Protein AF-D3W0W5-F1 (afdb_monomer)

Structure (mmCIF, N/CA/C/O backbone):
data_AF-D3W0W5-F1
#
_entry.id   AF-D3W0W5-F1
#
loop_
_atom_site.group_PDB
_atom_site.id
_atom_si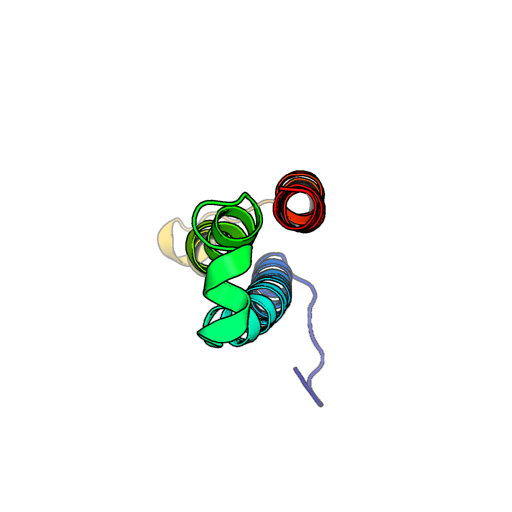te.type_symbol
_atom_site.label_atom_id
_atom_site.label_alt_id
_atom_site.label_comp_id
_atom_site.label_asym_id
_atom_site.label_entity_id
_atom_site.label_seq_id
_atom_site.pdbx_PDB_ins_code
_atom_site.Cartn_x
_atom_site.Cartn_y
_atom_site.Cartn_z
_atom_site.occupancy
_atom_site.B_iso_or_equiv
_atom_site.auth_seq_id
_atom_site.auth_comp_id
_atom_site.auth_asym_id
_atom_site.auth_atom_id
_atom_site.pdbx_PDB_model_num
ATOM 1 N N . ILE A 1 1 ? -8.988 -16.571 8.497 1.00 63.56 1 ILE A N 1
ATOM 2 C CA . ILE A 1 1 ? -9.427 -15.773 7.320 1.00 63.56 1 ILE A CA 1
ATOM 3 C C . ILE A 1 1 ? -10.465 -16.554 6.521 1.00 63.56 1 ILE A C 1
ATOM 5 O O . ILE A 1 1 ? -11.554 -16.038 6.323 1.00 63.56 1 ILE A O 1
ATOM 9 N N . HIS A 1 2 ? -10.208 -17.798 6.112 1.00 66.44 2 HIS A N 1
ATOM 10 C CA . HIS A 1 2 ? -11.253 -18.638 5.508 1.00 66.44 2 HIS A CA 1
ATOM 11 C C . HIS A 1 2 ? -12.030 -19.416 6.576 1.00 66.44 2 HIS A C 1
ATOM 13 O O . HIS A 1 2 ? -11.441 -19.898 7.539 1.00 66.44 2 HIS A O 1
ATOM 19 N N . GLY A 1 3 ? -13.361 -19.449 6.450 1.00 74.19 3 GLY A N 1
ATOM 20 C CA . GLY A 1 3 ? -14.275 -20.136 7.377 1.00 74.19 3 GLY A CA 1
ATOM 21 C C . GLY A 1 3 ? -14.534 -19.435 8.721 1.00 74.19 3 GLY A C 1
ATOM 22 O O . GLY A 1 3 ? -15.423 -19.844 9.459 1.00 74.19 3 GLY A O 1
ATOM 23 N N . SER A 1 4 ? -13.808 -18.357 9.040 1.00 82.06 4 SER A N 1
ATOM 24 C CA . SER A 1 4 ? -13.954 -17.582 10.284 1.00 82.06 4 SER A CA 1
ATOM 25 C C . SER A 1 4 ? -14.745 -16.289 10.063 1.00 82.06 4 SER A C 1
ATOM 27 O O . SER A 1 4 ? -14.493 -15.595 9.079 1.00 82.06 4 SER A O 1
ATOM 29 N N . ARG A 1 5 ? -15.602 -15.878 11.011 1.00 81.19 5 ARG A N 1
ATOM 30 C CA . ARG A 1 5 ? -16.201 -14.528 10.998 1.00 81.19 5 ARG A CA 1
ATOM 31 C C . ARG A 1 5 ? -15.117 -13.468 11.237 1.00 81.19 5 ARG A C 1
ATOM 33 O O . ARG A 1 5 ? -14.694 -13.259 12.371 1.00 81.19 5 ARG A O 1
ATOM 40 N N . ILE A 1 6 ? -14.659 -12.817 10.169 1.00 86.81 6 ILE A N 1
ATOM 41 C CA . ILE A 1 6 ? -13.655 -11.748 10.242 1.00 86.81 6 ILE A CA 1
ATOM 42 C C . ILE A 1 6 ? -14.312 -10.471 10.771 1.00 86.81 6 ILE A C 1
ATOM 44 O O . ILE A 1 6 ? -15.324 -10.020 10.239 1.00 86.81 6 ILE A O 1
ATOM 48 N N . LYS A 1 7 ? -13.705 -9.858 11.791 1.00 88.75 7 LYS A N 1
ATOM 49 C CA . LYS A 1 7 ? -14.022 -8.487 12.203 1.00 88.75 7 LYS A CA 1
ATOM 50 C C . LYS A 1 7 ? -13.033 -7.528 11.543 1.00 88.75 7 LYS A C 1
ATOM 52 O O . LYS A 1 7 ? -11.826 -7.658 11.737 1.00 88.75 7 LYS A O 1
ATOM 57 N N . TYR A 1 8 ? -13.539 -6.564 10.778 1.00 90.31 8 TYR A N 1
ATOM 58 C CA . TYR A 1 8 ? -12.728 -5.544 10.103 1.00 90.31 8 TYR A CA 1
ATOM 59 C C . TYR A 1 8 ? -12.330 -4.415 11.062 1.00 90.31 8 TYR A C 1
ATOM 61 O O . TYR A 1 8 ? -12.779 -3.268 10.950 1.00 90.31 8 TYR A O 1
ATOM 69 N N . GLU A 1 9 ? -11.502 -4.769 12.041 1.00 94.25 9 GLU A N 1
ATOM 70 C CA . GLU A 1 9 ? -10.806 -3.815 12.903 1.00 94.25 9 GLU A CA 1
ATOM 71 C C . GLU A 1 9 ? -9.548 -3.267 12.223 1.00 94.25 9 GLU A C 1
ATOM 73 O O . GLU A 1 9 ? -9.074 -3.821 11.230 1.00 94.25 9 GLU A O 1
ATOM 78 N N . ALA A 1 10 ? -9.001 -2.169 12.754 1.00 95.38 10 ALA A N 1
ATOM 79 C CA . ALA A 1 10 ? -7.845 -1.500 12.156 1.00 95.38 10 ALA A CA 1
ATOM 80 C C . ALA A 1 10 ? -6.647 -2.447 11.969 1.00 95.38 10 ALA A C 1
ATOM 82 O O . ALA A 1 10 ? -6.068 -2.469 10.887 1.00 95.38 10 ALA A O 1
ATOM 83 N N . SER A 1 11 ? -6.326 -3.279 12.965 1.00 95.75 11 SER A N 1
ATOM 84 C CA . SER A 1 11 ? -5.233 -4.258 12.866 1.00 95.75 11 SER A CA 1
ATOM 85 C C . SER A 1 11 ? -5.438 -5.242 11.712 1.00 95.75 11 SER A C 1
ATOM 87 O O . SER A 1 11 ? -4.514 -5.479 10.940 1.00 95.75 11 SER A O 1
ATOM 89 N N . MET A 1 12 ? -6.664 -5.746 11.533 1.00 96.06 12 MET A N 1
ATOM 90 C CA . MET A 1 12 ? -7.005 -6.654 10.437 1.00 96.06 12 MET A CA 1
ATOM 91 C C . MET A 1 12 ? -6.870 -5.973 9.071 1.00 96.06 12 MET A C 1
ATOM 93 O O . MET A 1 12 ? -6.387 -6.594 8.126 1.00 96.06 12 MET A O 1
ATOM 97 N N . LEU A 1 13 ? -7.271 -4.703 8.955 1.00 97.19 13 LEU A N 1
ATOM 98 C CA . LEU A 1 13 ? -7.092 -3.936 7.720 1.00 97.19 13 LEU A CA 1
ATOM 99 C C . LEU A 1 13 ? -5.607 -3.779 7.373 1.00 97.19 13 LEU A C 1
ATOM 101 O O . LEU A 1 13 ? -5.223 -4.084 6.247 1.00 97.19 13 LEU A O 1
ATOM 105 N N . TRP A 1 14 ? -4.765 -3.401 8.341 1.00 97.56 14 TRP A N 1
ATOM 106 C CA . TRP A 1 14 ? -3.313 -3.316 8.146 1.00 97.56 14 TRP A CA 1
ATOM 107 C C . TRP A 1 14 ? -2.702 -4.657 7.722 1.00 97.56 14 TRP A C 1
ATOM 109 O O . TRP A 1 14 ? -1.905 -4.686 6.787 1.00 97.56 14 TRP A O 1
ATOM 119 N N . THR A 1 15 ? -3.117 -5.773 8.331 1.00 96.19 15 THR A N 1
ATOM 120 C CA . THR A 1 15 ? -2.659 -7.116 7.937 1.00 96.19 15 THR A CA 1
ATOM 121 C C . THR A 1 15 ? -3.086 -7.487 6.516 1.00 96.19 15 THR A C 1
ATOM 123 O O . THR A 1 15 ? -2.277 -8.006 5.752 1.00 96.19 15 THR A O 1
ATOM 126 N N . LEU A 1 16 ? -4.336 -7.216 6.130 1.00 95.94 16 LEU A N 1
ATOM 127 C CA . LEU A 1 16 ? -4.801 -7.478 4.765 1.00 95.94 16 LEU A CA 1
ATOM 128 C C . LEU A 1 16 ? -4.066 -6.601 3.742 1.00 95.94 16 LEU A C 1
ATOM 130 O O . LEU A 1 16 ? -3.663 -7.100 2.693 1.00 95.94 16 LEU A O 1
ATOM 134 N N . GLY A 1 17 ? -3.841 -5.326 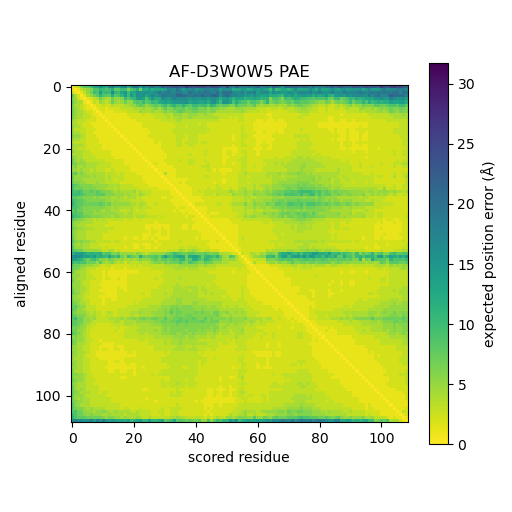4.068 1.00 96.00 17 GLY A N 1
ATOM 135 C CA . GLY A 1 17 ? -3.045 -4.414 3.250 1.00 96.00 17 GLY A CA 1
ATOM 136 C C . GLY A 1 17 ? -1.601 -4.890 3.086 1.00 96.00 17 GLY A C 1
ATOM 137 O O . GLY A 1 17 ? -1.090 -4.877 1.971 1.00 96.00 17 GLY A O 1
ATOM 138 N N . PHE A 1 18 ? -0.974 -5.381 4.162 1.00 96.50 18 PHE A N 1
ATOM 139 C CA . PHE A 1 18 ? 0.355 -5.995 4.115 1.00 96.50 18 PHE A CA 1
ATOM 140 C C . PHE A 1 18 ? 0.393 -7.178 3.143 1.00 96.50 18 PHE A C 1
ATOM 142 O O . PHE A 1 18 ? 1.220 -7.183 2.237 1.00 96.50 18 PHE A O 1
ATOM 149 N N . ILE A 1 19 ? -0.521 -8.146 3.287 1.00 95.81 19 ILE A N 1
ATOM 150 C CA . ILE A 1 19 ? -0.563 -9.328 2.411 1.00 95.81 19 ILE A CA 1
ATOM 151 C C . ILE A 1 19 ? -0.716 -8.899 0.946 1.00 95.81 19 ILE A C 1
ATOM 153 O O . ILE A 1 19 ? -0.012 -9.408 0.077 1.00 95.81 19 ILE A O 1
ATOM 157 N N . PHE A 1 20 ? -1.597 -7.938 0.662 1.00 95.81 20 PHE A N 1
ATOM 158 C CA . PHE A 1 20 ? -1.799 -7.435 -0.695 1.00 95.81 20 PHE A CA 1
ATOM 159 C C . PHE A 1 20 ? -0.545 -6.757 -1.271 1.00 95.81 20 PHE A C 1
ATOM 161 O O . PHE A 1 20 ? -0.072 -7.138 -2.336 1.00 95.81 20 PHE A O 1
ATOM 168 N N . LEU A 1 21 ? 0.029 -5.776 -0.572 1.00 95.81 21 LEU A N 1
ATOM 169 C CA . LEU A 1 21 ? 1.184 -5.030 -1.082 1.00 95.81 21 LEU A CA 1
ATOM 170 C C . LEU A 1 21 ? 2.425 -5.918 -1.207 1.00 95.81 21 LEU A C 1
ATOM 172 O O . LEU A 1 21 ? 3.140 -5.841 -2.204 1.00 95.81 21 LEU A O 1
ATOM 176 N N . PHE A 1 22 ? 2.648 -6.800 -0.231 1.00 96.12 22 PHE A N 1
ATOM 177 C CA . PHE A 1 22 ? 3.780 -7.718 -0.240 1.00 96.12 22 PHE A CA 1
ATOM 178 C C . PHE A 1 22 ? 3.670 -8.746 -1.369 1.00 96.12 22 PHE A C 1
ATOM 180 O O . PHE A 1 22 ? 4.676 -9.077 -1.986 1.00 96.12 22 PHE A O 1
ATOM 187 N N . THR A 1 23 ? 2.463 -9.229 -1.684 1.00 95.88 23 THR A N 1
ATOM 188 C CA . THR A 1 23 ? 2.273 -10.143 -2.823 1.00 95.88 23 THR A CA 1
ATOM 189 C C . THR A 1 23 ? 2.507 -9.443 -4.157 1.00 95.88 23 THR A C 1
ATOM 191 O O . THR A 1 23 ? 3.244 -9.979 -4.978 1.00 95.88 23 THR A O 1
ATOM 194 N N . VAL A 1 24 ? 1.970 -8.235 -4.362 1.00 95.56 24 VAL A N 1
ATOM 195 C CA . VAL A 1 24 ? 2.231 -7.445 -5.581 1.00 95.56 24 VAL A CA 1
ATOM 196 C C . VAL A 1 24 ? 3.726 -7.162 -5.746 1.00 95.56 24 VAL A C 1
ATOM 198 O O . VAL A 1 24 ? 4.285 -7.440 -6.805 1.00 95.56 24 VAL A O 1
ATOM 201 N N . GLY A 1 25 ? 4.395 -6.682 -4.693 1.00 94.81 25 GLY A N 1
ATOM 202 C CA . GLY A 1 25 ? 5.842 -6.464 -4.713 1.00 94.81 25 GLY A CA 1
ATOM 203 C C . GLY A 1 25 ? 6.633 -7.757 -4.924 1.00 94.81 25 GLY A C 1
ATOM 204 O O . GLY A 1 25 ? 7.595 -7.783 -5.682 1.00 94.81 25 GLY A O 1
ATOM 205 N N . GLY A 1 26 ? 6.212 -8.864 -4.313 1.00 94.94 26 GLY A N 1
ATOM 206 C CA . GLY A 1 26 ? 6.838 -10.171 -4.502 1.00 94.94 26 GLY A CA 1
ATOM 207 C C . GLY A 1 26 ? 6.783 -10.642 -5.957 1.00 94.94 26 GLY A C 1
ATOM 208 O O . GLY A 1 26 ? 7.781 -11.139 -6.474 1.00 94.94 26 GLY A O 1
ATOM 209 N N . LEU A 1 27 ? 5.659 -10.423 -6.648 1.00 96.31 27 LEU A N 1
ATOM 210 C CA . LEU A 1 27 ? 5.515 -10.763 -8.067 1.00 96.31 27 LEU A CA 1
ATOM 211 C C . LEU A 1 27 ? 6.467 -9.953 -8.960 1.00 96.31 27 LEU A C 1
ATOM 213 O O . LEU A 1 27 ? 7.071 -10.526 -9.866 1.00 96.31 27 LEU A O 1
ATOM 217 N N . THR A 1 28 ? 6.666 -8.658 -8.691 1.00 95.56 28 THR A N 1
ATOM 218 C CA . THR A 1 28 ? 7.651 -7.854 -9.442 1.00 95.56 28 THR A CA 1
ATOM 219 C C . THR A 1 28 ? 9.090 -8.257 -9.121 1.00 95.56 28 THR A C 1
ATOM 221 O O . THR A 1 28 ? 9.952 -8.206 -9.995 1.00 95.56 28 THR A O 1
ATOM 224 N N . GLY A 1 29 ? 9.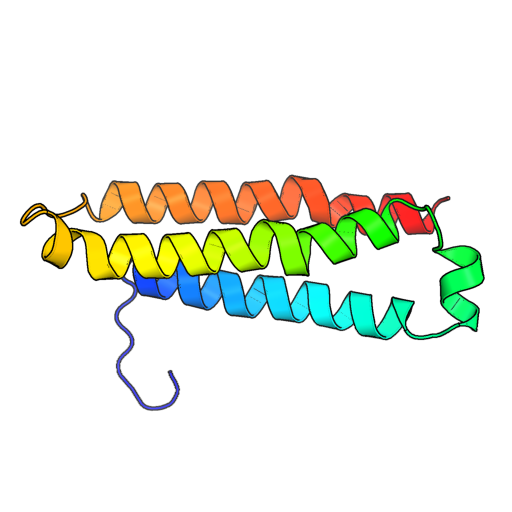341 -8.779 -7.919 1.00 94.31 29 GLY A N 1
ATOM 225 C CA . GLY A 1 29 ? 10.630 -9.369 -7.545 1.00 94.31 29 GLY A CA 1
ATOM 226 C C . GLY A 1 29 ? 10.956 -10.639 -8.320 1.00 94.31 29 GLY A C 1
ATOM 227 O O . GLY A 1 29 ? 12.097 -10.837 -8.722 1.00 94.31 29 GLY A O 1
ATOM 228 N N . ILE A 1 30 ? 9.952 -11.478 -8.598 1.00 95.94 30 ILE A N 1
ATOM 229 C CA . ILE A 1 30 ? 10.125 -12.661 -9.457 1.00 95.94 30 ILE A CA 1
ATOM 230 C C . ILE A 1 30 ? 10.531 -12.242 -10.877 1.00 95.94 30 ILE A C 1
ATOM 232 O O . ILE A 1 30 ? 11.360 -12.909 -11.491 1.00 95.94 30 ILE A O 1
ATOM 236 N N . MET A 1 31 ? 9.992 -11.131 -11.395 1.00 94.56 31 MET A N 1
ATOM 237 C CA . MET A 1 31 ? 10.409 -10.594 -12.697 1.00 94.56 31 MET A CA 1
ATOM 238 C C . MET A 1 31 ? 11.863 -10.112 -12.675 1.00 94.56 31 MET A C 1
ATOM 240 O O . MET A 1 31 ? 12.621 -10.455 -13.579 1.00 94.56 31 MET A O 1
ATOM 244 N N . LEU A 1 32 ? 12.265 -9.381 -11.630 1.00 94.19 32 LEU A N 1
ATOM 245 C CA . LEU A 1 32 ? 13.643 -8.902 -11.452 1.00 94.19 32 LEU A CA 1
ATOM 246 C C . LEU A 1 32 ? 14.652 -10.028 -11.189 1.00 94.19 32 LEU A C 1
ATOM 248 O O . LEU A 1 32 ? 15.830 -9.882 -11.488 1.00 94.19 32 LEU A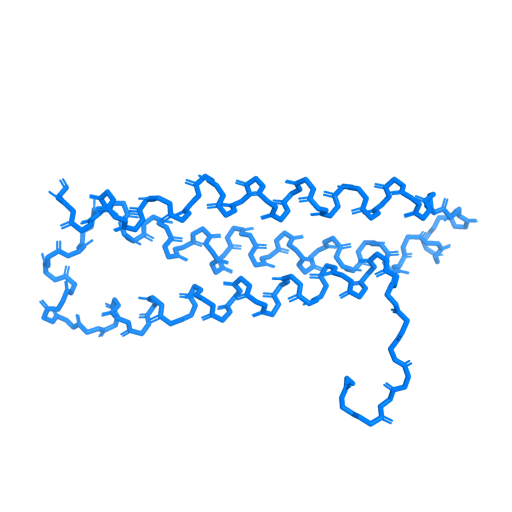 O 1
ATOM 252 N N . ALA A 1 33 ? 14.207 -11.182 -10.689 1.00 95.50 33 ALA A N 1
ATOM 253 C CA . ALA A 1 33 ? 15.061 -12.358 -10.538 1.00 95.50 33 ALA A CA 1
ATOM 254 C C . ALA A 1 33 ? 15.466 -12.993 -11.886 1.00 95.50 33 ALA A C 1
ATOM 256 O O . ALA A 1 33 ? 16.344 -13.858 -11.921 1.00 95.50 3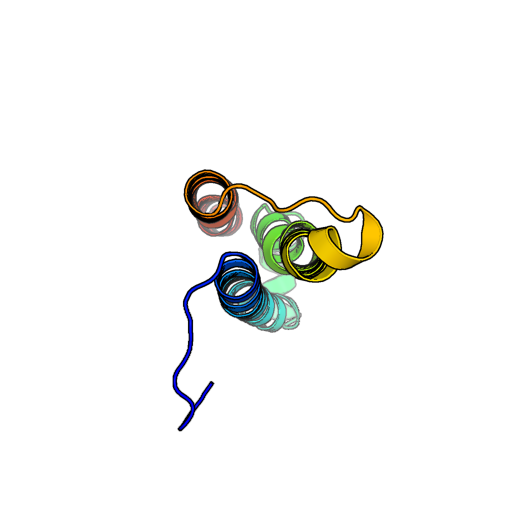3 ALA A O 1
ATOM 257 N N . ASN A 1 34 ? 14.840 -12.597 -13.001 1.00 97.19 34 ASN A N 1
ATOM 258 C CA . ASN A 1 34 ? 15.234 -13.037 -14.334 1.00 97.19 34 ASN A CA 1
ATOM 259 C C . ASN A 1 34 ? 16.371 -12.158 -14.874 1.00 97.19 34 ASN A C 1
ATOM 261 O O . ASN A 1 34 ? 16.155 -10.999 -15.219 1.00 97.19 34 ASN A O 1
ATOM 265 N N . SER A 1 35 ? 17.560 -12.739 -15.042 1.00 94.62 35 SER A N 1
ATOM 266 C CA . SER A 1 35 ? 18.755 -12.017 -15.499 1.00 94.62 35 SER A CA 1
ATOM 267 C C . SER A 1 35 ? 18.625 -11.371 -16.882 1.00 94.62 35 SER A C 1
ATOM 269 O O . SER A 1 35 ? 19.287 -10.376 -17.147 1.00 94.62 35 SER A O 1
ATOM 271 N N . SER A 1 36 ? 17.774 -11.902 -17.768 1.00 95.69 36 SER A N 1
ATOM 272 C CA . SER A 1 36 ? 17.538 -11.292 -19.084 1.00 95.69 36 SER A CA 1
ATOM 273 C C . SER A 1 36 ? 16.670 -10.037 -18.984 1.00 95.69 36 SER A C 1
ATOM 275 O O . SER A 1 36 ? 16.871 -9.097 -19.747 1.00 95.69 36 SER A O 1
ATOM 277 N N . LEU A 1 37 ? 15.714 -10.013 -18.048 1.00 94.19 37 LEU A N 1
ATOM 278 C CA . LEU A 1 37 ? 14.875 -8.838 -17.788 1.00 94.19 37 LEU A CA 1
ATOM 279 C C . LEU A 1 37 ? 15.608 -7.793 -16.947 1.00 94.19 37 LEU A C 1
ATOM 281 O O . LEU A 1 37 ? 15.428 -6.602 -17.191 1.00 94.19 37 LEU A O 1
ATOM 285 N N . ASP A 1 38 ? 16.451 -8.225 -16.007 1.00 94.06 38 ASP A N 1
ATOM 286 C CA . ASP A 1 38 ? 17.230 -7.320 -15.162 1.00 94.06 38 ASP A CA 1
ATOM 287 C C . ASP A 1 38 ? 18.120 -6.402 -16.006 1.00 94.06 38 ASP A C 1
ATOM 289 O O . ASP A 1 38 ? 18.145 -5.212 -15.751 1.00 94.06 38 ASP A O 1
ATOM 293 N N . ILE A 1 39 ? 18.710 -6.871 -17.113 1.00 93.69 39 ILE A N 1
ATOM 294 C CA . ILE A 1 39 ? 19.489 -6.009 -18.029 1.00 93.69 39 ILE A CA 1
ATOM 295 C C . ILE A 1 39 ? 18.712 -4.756 -18.478 1.00 93.69 39 ILE A C 1
ATOM 297 O O . ILE A 1 39 ? 19.312 -3.695 -18.630 1.00 93.69 39 ILE A O 1
ATOM 301 N N . MET A 1 40 ? 17.398 -4.864 -18.704 1.00 93.81 40 MET A N 1
ATOM 302 C CA . MET A 1 40 ? 16.574 -3.722 -19.123 1.00 93.81 40 MET A CA 1
ATOM 303 C C . MET A 1 40 ? 16.015 -2.910 -17.953 1.00 93.81 40 MET A C 1
ATOM 305 O O . MET A 1 40 ? 15.706 -1.737 -18.127 1.00 93.81 40 MET A O 1
ATOM 309 N N . LEU A 1 41 ? 15.821 -3.539 -16.792 1.00 95.56 41 LEU A N 1
ATOM 310 C CA . LEU A 1 41 ? 15.135 -2.938 -15.644 1.00 95.56 41 LEU A CA 1
ATOM 311 C C . LEU A 1 41 ? 16.097 -2.452 -14.557 1.00 95.56 41 LEU A C 1
ATOM 313 O O . LEU A 1 41 ? 15.663 -1.731 -13.654 1.00 95.56 41 LEU A O 1
ATOM 317 N N . HIS A 1 42 ? 17.374 -2.821 -14.634 1.00 95.88 42 HIS A N 1
ATOM 318 C CA . HIS A 1 42 ? 18.397 -2.436 -13.676 1.00 95.88 42 HIS A CA 1
ATOM 319 C C . HIS A 1 42 ? 18.507 -0.917 -13.570 1.00 95.88 42 HIS A C 1
ATOM 321 O O . HIS A 1 42 ? 18.410 -0.211 -14.571 1.00 95.88 42 HIS A O 1
ATOM 327 N N . ASP A 1 43 ? 18.686 -0.419 -12.346 1.00 95.00 43 ASP A N 1
ATOM 328 C CA . ASP A 1 43 ? 18.765 1.013 -12.028 1.00 95.00 43 ASP A CA 1
ATOM 329 C C . ASP A 1 43 ? 17.588 1.877 -12.527 1.00 95.00 43 ASP A C 1
ATOM 331 O O . ASP A 1 43 ? 17.650 3.106 -12.492 1.00 95.00 43 ASP A O 1
ATOM 335 N N . THR A 1 44 ? 16.470 1.263 -12.926 1.00 96.94 44 THR A N 1
ATOM 336 C CA . THR A 1 44 ? 15.248 1.989 -13.286 1.00 96.94 44 THR A CA 1
ATOM 337 C C . THR A 1 44 ? 14.310 2.146 -12.090 1.00 96.94 44 THR A C 1
ATOM 339 O O . THR A 1 44 ? 14.403 1.460 -11.062 1.00 96.94 44 THR A O 1
ATOM 342 N N . TYR A 1 45 ? 13.293 2.995 -12.257 1.00 96.88 45 TYR A N 1
ATOM 343 C CA . TYR A 1 45 ? 12.196 3.114 -11.296 1.00 96.88 45 TYR A CA 1
ATOM 344 C C . TYR A 1 45 ? 11.426 1.804 -11.060 1.00 96.88 45 TYR A C 1
ATOM 346 O O . TYR A 1 45 ? 10.717 1.704 -10.058 1.00 96.88 45 TYR A O 1
ATOM 354 N N . TYR A 1 46 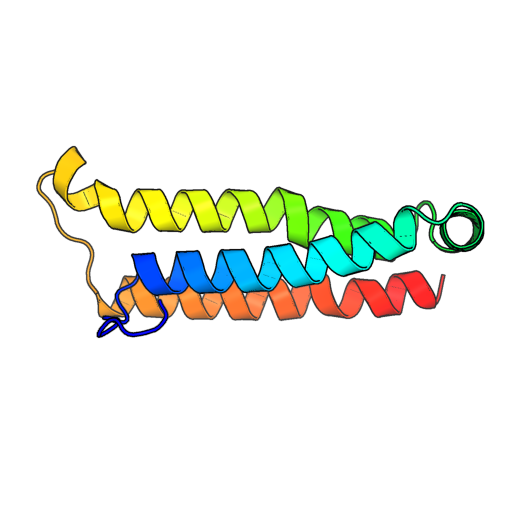? 11.587 0.782 -11.908 1.00 96.31 46 TYR A N 1
ATOM 355 C CA . TYR A 1 46 ? 10.960 -0.521 -11.704 1.00 96.31 46 TYR A CA 1
ATOM 356 C C . TYR A 1 46 ? 11.526 -1.226 -10.464 1.00 96.31 46 TYR A C 1
ATOM 358 O O . TYR A 1 46 ? 10.773 -1.749 -9.640 1.00 96.31 46 TYR A O 1
ATOM 366 N N . VAL A 1 47 ? 12.851 -1.176 -10.283 1.00 96.00 47 VAL A N 1
ATOM 367 C CA . VAL A 1 47 ? 13.537 -1.725 -9.103 1.00 96.00 47 VAL A CA 1
ATOM 368 C C . VAL A 1 47 ? 13.167 -0.927 -7.854 1.00 96.00 47 VAL A C 1
ATOM 370 O O . VAL A 1 47 ? 12.848 -1.508 -6.814 1.00 96.00 47 VAL A O 1
ATOM 373 N N . VAL A 1 48 ? 13.118 0.407 -7.963 1.00 96.12 48 VAL A N 1
ATOM 374 C CA . VAL A 1 48 ? 12.684 1.287 -6.865 1.00 96.12 48 VAL A CA 1
ATOM 375 C C . VAL A 1 48 ? 11.266 0.934 -6.416 1.00 96.12 48 VAL A C 1
ATOM 377 O O . VAL A 1 48 ? 11.030 0.770 -5.216 1.00 96.12 48 VAL A O 1
ATOM 380 N N . ALA A 1 49 ? 10.338 0.767 -7.360 1.00 95.81 49 ALA A N 1
ATOM 381 C CA . ALA A 1 49 ? 8.959 0.408 -7.069 1.00 95.81 49 ALA A CA 1
ATOM 382 C C . ALA A 1 49 ? 8.871 -0.963 -6.379 1.00 95.81 49 ALA A C 1
ATOM 384 O O . ALA A 1 49 ? 8.243 -1.072 -5.325 1.00 95.81 49 ALA A O 1
ATOM 385 N N . HIS A 1 50 ? 9.566 -1.981 -6.900 1.00 95.75 50 HIS A N 1
ATOM 386 C CA . HIS A 1 50 ? 9.635 -3.309 -6.286 1.00 95.75 50 HIS A CA 1
ATOM 387 C C . HIS A 1 50 ? 10.060 -3.249 -4.808 1.00 95.75 50 HIS A C 1
ATOM 389 O O . HIS A 1 50 ? 9.337 -3.729 -3.925 1.00 95.75 50 HIS A O 1
ATOM 395 N N . PHE A 1 51 ? 11.195 -2.605 -4.516 1.00 94.50 51 PHE A N 1
ATOM 396 C CA . PHE A 1 51 ? 11.712 -2.512 -3.150 1.00 94.50 51 PHE A CA 1
ATOM 397 C C . PHE A 1 51 ? 10.778 -1.744 -2.214 1.00 94.50 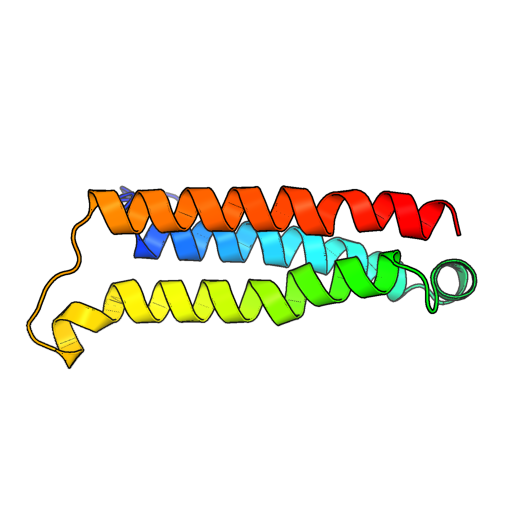51 PHE A C 1
ATOM 399 O O . PHE A 1 51 ? 10.622 -2.133 -1.055 1.00 94.50 51 PHE A O 1
ATOM 406 N N . HIS A 1 52 ? 10.116 -0.687 -2.691 1.00 95.50 52 HIS A N 1
ATOM 407 C CA . HIS A 1 52 ? 9.182 0.065 -1.855 1.00 95.50 52 HIS A CA 1
ATOM 408 C C . HIS A 1 52 ? 7.923 -0.737 -1.513 1.00 95.50 52 HIS A C 1
ATOM 410 O O . HIS A 1 52 ? 7.452 -0.647 -0.379 1.00 95.50 52 HIS A O 1
ATOM 416 N N . TYR A 1 53 ? 7.406 -1.563 -2.426 1.00 94.25 53 TYR A N 1
ATOM 417 C CA . TYR A 1 53 ? 6.276 -2.447 -2.120 1.00 94.25 53 TYR A CA 1
ATOM 418 C C . TYR A 1 53 ? 6.641 -3.529 -1.090 1.00 94.25 53 TYR A C 1
ATOM 420 O O . TYR A 1 53 ? 5.864 -3.775 -0.166 1.00 94.25 53 TYR A O 1
ATOM 428 N N . VAL A 1 54 ? 7.817 -4.156 -1.214 1.00 91.00 54 VAL A N 1
ATOM 429 C CA . VAL A 1 54 ? 8.221 -5.291 -0.361 1.00 91.00 54 VAL A CA 1
ATOM 430 C C . VAL A 1 54 ? 8.810 -4.843 0.976 1.00 91.00 54 VAL A C 1
ATOM 432 O O . VAL A 1 54 ? 8.388 -5.324 2.027 1.00 91.00 54 VAL A O 1
ATOM 435 N N . LEU A 1 55 ? 9.791 -3.940 0.953 1.00 82.56 55 LEU A N 1
ATOM 436 C CA . LEU A 1 55 ? 10.609 -3.616 2.119 1.00 82.56 55 LEU A CA 1
ATOM 437 C C . LEU A 1 55 ? 10.059 -2.396 2.857 1.00 82.56 55 LEU A C 1
ATOM 439 O O . LEU A 1 55 ? 9.703 -2.506 4.030 1.00 82.56 55 LEU A O 1
ATOM 443 N N . SER A 1 56 ? 9.911 -1.263 2.168 1.00 75.75 56 SER A N 1
ATOM 444 C CA . SER A 1 56 ? 9.481 -0.016 2.813 1.00 75.75 56 SER A CA 1
ATOM 445 C C . SER A 1 56 ? 8.038 -0.108 3.311 1.00 75.75 56 SER A C 1
ATOM 447 O O . SER A 1 56 ? 7.776 0.090 4.496 1.00 75.75 56 SER A O 1
ATOM 449 N N . MET A 1 57 ? 7.086 -0.467 2.448 1.00 84.69 57 MET A N 1
ATOM 450 C CA . MET A 1 57 ? 5.673 -0.488 2.839 1.00 84.69 57 MET A CA 1
ATOM 451 C C . MET A 1 57 ? 5.258 -1.809 3.489 1.00 84.69 57 MET A C 1
ATOM 453 O O . MET A 1 57 ? 4.416 -1.793 4.386 1.00 84.69 57 MET A O 1
ATOM 457 N N . GLY A 1 58 ? 5.888 -2.934 3.135 1.00 87.06 58 GLY A N 1
ATOM 458 C CA . GLY A 1 58 ? 5.661 -4.213 3.812 1.00 87.06 58 GLY A CA 1
ATOM 459 C C . GLY A 1 58 ? 5.999 -4.149 5.307 1.00 87.06 58 GLY A C 1
ATOM 460 O O . GLY A 1 58 ? 5.150 -4.449 6.151 1.00 87.06 58 GLY A O 1
ATOM 461 N N . ALA A 1 59 ? 7.199 -3.673 5.657 1.00 90.38 59 ALA A N 1
ATOM 462 C CA . ALA A 1 59 ? 7.614 -3.546 7.054 1.00 90.38 59 ALA A CA 1
ATOM 463 C C . ALA A 1 59 ? 6.748 -2.539 7.830 1.00 90.38 59 ALA A C 1
ATOM 465 O O . ALA A 1 59 ? 6.309 -2.827 8.946 1.00 90.38 59 ALA A O 1
ATOM 466 N N . VAL A 1 60 ? 6.441 -1.382 7.230 1.00 94.69 60 VAL A N 1
ATOM 467 C CA . VAL A 1 60 ? 5.610 -0.347 7.867 1.00 94.69 60 VAL A CA 1
ATOM 468 C C . VAL A 1 60 ? 4.193 -0.855 8.143 1.00 94.69 60 VAL A C 1
ATOM 470 O O . VAL A 1 60 ? 3.670 -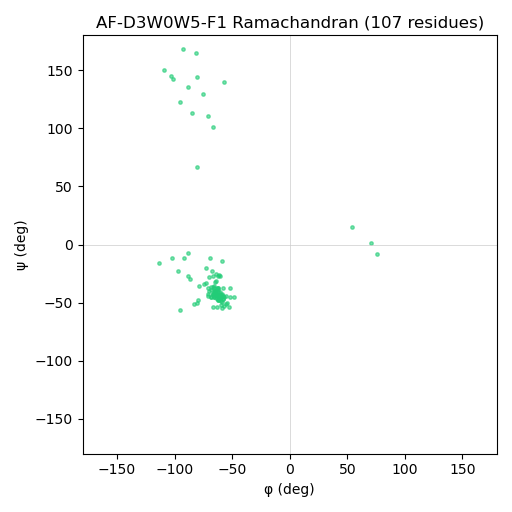0.637 9.235 1.00 94.69 60 VAL A O 1
ATOM 473 N N . PHE A 1 61 ? 3.564 -1.570 7.206 1.00 96.31 61 PHE A N 1
ATOM 474 C CA . PHE A 1 61 ? 2.209 -2.094 7.403 1.00 96.31 61 PHE A CA 1
ATOM 475 C C . PHE A 1 61 ? 2.167 -3.189 8.474 1.00 96.31 61 PHE A C 1
ATOM 477 O O . PHE A 1 61 ? 1.240 -3.207 9.287 1.00 96.31 61 PHE A O 1
ATOM 484 N N . ALA A 1 62 ? 3.176 -4.064 8.525 1.00 94.75 62 ALA A N 1
ATOM 485 C CA . ALA A 1 62 ? 3.301 -5.059 9.587 1.00 94.75 62 ALA A CA 1
ATOM 486 C C . ALA A 1 62 ? 3.482 -4.398 10.966 1.00 94.75 62 ALA A C 1
ATOM 488 O O . ALA A 1 62 ? 2.812 -4.779 11.929 1.00 94.75 62 ALA A O 1
ATOM 489 N N . LEU A 1 63 ? 4.317 -3.356 11.051 1.00 96.50 63 LEU A N 1
ATOM 490 C CA . LEU A 1 63 ? 4.511 -2.575 12.273 1.00 96.50 63 LEU A CA 1
ATOM 491 C C . LEU A 1 63 ? 3.205 -1.905 12.710 1.00 96.50 63 LEU A C 1
ATOM 493 O O . LEU A 1 63 ? 2.822 -2.015 13.871 1.00 96.50 63 LEU A O 1
ATOM 497 N N . MET A 1 64 ? 2.470 -1.277 11.791 1.00 97.38 64 MET A N 1
ATOM 498 C CA . MET A 1 64 ? 1.186 -0.640 12.101 1.00 97.38 64 MET A CA 1
ATOM 499 C C . MET A 1 64 ? 0.103 -1.645 12.514 1.00 97.38 64 MET A C 1
ATOM 501 O O . MET A 1 64 ? -0.694 -1.354 13.413 1.00 97.38 64 MET A O 1
ATOM 505 N N . ALA A 1 65 ? 0.084 -2.843 11.924 1.00 96.94 65 ALA A N 1
ATOM 506 C CA . ALA A 1 65 ? -0.787 -3.929 12.367 1.00 96.94 65 ALA A CA 1
ATOM 507 C C . ALA A 1 65 ? -0.470 -4.335 13.815 1.00 96.94 65 ALA A C 1
ATOM 509 O O . ALA A 1 65 ? -1.377 -4.408 14.646 1.00 96.94 65 ALA A O 1
ATOM 510 N N . ALA A 1 66 ? 0.814 -4.529 14.136 1.00 96.94 66 ALA A N 1
ATOM 511 C CA . ALA A 1 66 ? 1.260 -4.865 15.485 1.00 96.94 66 ALA A CA 1
ATOM 512 C C . ALA A 1 66 ? 0.960 -3.738 16.482 1.00 96.94 66 ALA A C 1
ATOM 514 O O . ALA A 1 66 ? 0.398 -3.993 17.545 1.00 96.94 66 ALA A O 1
ATOM 515 N N . PHE A 1 67 ? 1.257 -2.488 16.122 1.00 97.31 67 PHE A N 1
ATOM 516 C CA . PHE A 1 67 ? 0.991 -1.315 16.947 1.00 97.31 67 PHE A CA 1
ATOM 517 C C . PHE A 1 67 ? -0.498 -1.199 17.267 1.00 97.31 67 PHE A C 1
ATOM 519 O O . PHE A 1 67 ? -0.874 -1.184 18.432 1.00 97.31 67 PHE A O 1
ATOM 526 N N . THR A 1 68 ? -1.368 -1.191 16.254 1.00 96.75 68 THR A N 1
ATOM 527 C CA . THR A 1 68 ? -2.818 -1.052 16.476 1.00 96.75 68 THR A CA 1
ATOM 528 C C . THR A 1 68 ? -3.426 -2.218 17.258 1.00 96.75 68 THR A C 1
ATOM 530 O O . THR A 1 68 ? -4.444 -2.027 17.919 1.00 96.75 68 THR A O 1
ATOM 533 N N . HIS A 1 69 ? -2.809 -3.402 17.217 1.00 96.19 69 HIS A N 1
ATOM 534 C CA . HIS A 1 69 ? -3.240 -4.559 17.995 1.00 96.19 69 HIS A CA 1
ATOM 535 C C . HIS A 1 69 ? -2.781 -4.501 19.460 1.00 96.19 69 HIS A C 1
ATOM 537 O O . HIS A 1 69 ? -3.590 -4.706 20.362 1.00 96.19 69 HIS A O 1
ATOM 543 N N . TRP A 1 70 ? -1.503 -4.198 19.703 1.00 97.62 70 TRP A N 1
ATOM 544 C CA . TRP A 1 70 ? -0.892 -4.256 21.034 1.00 97.62 70 TRP A CA 1
ATOM 545 C C . TRP A 1 70 ? -0.950 -2.936 21.814 1.00 97.62 70 TRP A C 1
ATOM 547 O O . TRP A 1 70 ? -0.707 -2.937 23.020 1.00 97.62 70 TRP A O 1
ATOM 557 N N . PHE A 1 71 ? -1.303 -1.816 21.177 1.00 97.44 71 PHE A N 1
ATOM 558 C CA . PHE A 1 71 ? -1.372 -0.500 21.826 1.00 97.44 71 PHE A CA 1
ATOM 559 C C . PHE A 1 71 ? -2.217 -0.478 23.116 1.00 97.44 71 PHE A C 1
ATOM 561 O O . PHE A 1 71 ? -1.715 0.042 24.118 1.00 97.44 71 PHE A O 1
ATOM 568 N N . PRO A 1 72 ? -3.431 -1.077 23.168 1.00 95.81 72 PRO A N 1
ATOM 569 C CA . PRO A 1 72 ? -4.218 -1.107 24.400 1.00 95.81 72 PRO A CA 1
ATOM 570 C C . PRO A 1 72 ? -3.570 -1.901 25.526 1.00 95.81 72 PRO A C 1
ATOM 572 O O . PRO A 1 72 ? -3.718 -1.533 26.687 1.00 95.81 72 PRO A O 1
ATOM 575 N N . LEU A 1 73 ? -2.819 -2.954 25.191 1.00 96.44 73 LEU A N 1
ATOM 576 C CA . LEU A 1 73 ? -2.098 -3.740 26.186 1.00 96.44 73 LEU A CA 1
ATOM 577 C C . LEU A 1 73 ? -0.913 -2.957 26.760 1.00 96.44 73 LEU A C 1
ATOM 579 O O . LEU A 1 73 ? -0.708 -2.965 27.967 1.00 96.44 73 LEU A O 1
ATOM 583 N N . MET A 1 74 ? -0.140 -2.282 25.905 1.00 97.06 74 MET A N 1
ATOM 584 C CA . MET A 1 74 ? 1.070 -1.571 26.334 1.00 97.06 74 MET A CA 1
ATOM 585 C C . MET A 1 74 ? 0.772 -0.296 27.127 1.00 97.06 74 MET A C 1
ATOM 587 O O . MET A 1 74 ? 1.551 0.072 28.000 1.00 97.06 74 MET A O 1
ATOM 591 N N . THR A 1 75 ? -0.325 0.399 26.813 1.00 96.62 75 THR A N 1
ATOM 592 C CA . THR A 1 75 ? -0.608 1.739 27.364 1.00 96.62 75 THR A CA 1
ATOM 593 C C . THR A 1 75 ? -1.818 1.792 28.293 1.00 96.62 75 THR A C 1
ATOM 595 O O . THR A 1 75 ? -1.997 2.782 28.996 1.00 96.62 75 THR A O 1
ATOM 598 N N . GLY A 1 76 ? -2.684 0.774 28.276 1.00 96.88 76 GLY A N 1
ATOM 599 C CA . GLY A 1 76 ? -3.989 0.819 28.941 1.00 96.88 76 GLY A CA 1
ATOM 600 C C . GLY A 1 76 ? -5.012 1.750 28.268 1.00 96.88 76 GLY A C 1
ATOM 601 O O . GLY A 1 76 ? -6.133 1.871 28.758 1.00 96.88 76 GLY A O 1
ATOM 602 N N . LEU A 1 77 ? -4.663 2.398 27.148 1.00 96.38 77 LEU A N 1
ATOM 603 C CA . LEU A 1 77 ? -5.525 3.318 26.397 1.00 96.38 77 LEU A CA 1
ATOM 604 C C . LEU A 1 77 ? -5.971 2.701 25.067 1.00 96.38 77 LEU A C 1
ATOM 606 O O . LEU A 1 77 ? -5.244 1.936 24.442 1.00 96.38 77 LEU A O 1
ATOM 610 N N . THR A 1 78 ? -7.157 3.063 24.574 1.00 95.44 78 THR A N 1
ATOM 611 C CA . THR A 1 78 ? -7.655 2.570 23.277 1.00 95.44 78 THR A CA 1
ATOM 612 C C . THR A 1 78 ? -7.524 3.621 22.179 1.00 95.44 78 THR A C 1
ATOM 614 O O . THR A 1 78 ? -7.683 4.818 22.414 1.00 95.44 78 THR A O 1
ATOM 617 N N . LEU A 1 79 ? -7.238 3.170 20.954 1.00 95.88 79 LEU A N 1
ATOM 618 C CA . LEU A 1 79 ? -7.247 4.031 19.772 1.00 95.88 79 LEU A CA 1
ATOM 619 C C . LEU A 1 79 ? -8.679 4.226 19.266 1.00 95.88 79 LEU A C 1
ATOM 621 O O . LEU A 1 79 ? -9.495 3.302 19.265 1.00 95.88 79 LEU A O 1
ATOM 625 N N . HIS A 1 80 ? -8.978 5.421 18.761 1.00 97.19 80 HIS A N 1
ATOM 626 C CA . HIS A 1 80 ? -10.296 5.708 18.212 1.00 97.19 80 HIS A CA 1
ATOM 627 C C . HIS A 1 80 ? -10.519 4.978 16.876 1.00 97.19 80 HIS A C 1
ATOM 629 O O . HIS A 1 80 ? -9.963 5.357 15.842 1.00 97.19 80 HIS A O 1
ATOM 635 N N . SER A 1 81 ? -11.416 3.985 16.878 1.00 94.81 81 SER A N 1
ATOM 636 C CA . SER A 1 81 ? -11.642 3.053 15.759 1.00 94.81 81 SER A CA 1
ATOM 637 C C . SER A 1 81 ? -11.803 3.740 14.393 1.00 94.81 81 SER A C 1
ATOM 639 O O . SER A 1 81 ? -11.154 3.350 13.423 1.00 94.81 81 SER A O 1
ATOM 641 N N . ARG A 1 82 ? -12.601 4.817 14.300 1.00 96.81 82 ARG A N 1
ATOM 642 C CA . ARG A 1 82 ? -12.808 5.540 13.028 1.00 96.81 82 ARG A CA 1
ATOM 643 C C . ARG A 1 82 ? -11.519 6.163 12.479 1.00 96.81 82 ARG A C 1
ATOM 645 O O . ARG A 1 82 ? -11.255 6.040 11.289 1.00 96.81 82 ARG A O 1
ATOM 652 N N . TRP A 1 83 ? -10.716 6.796 13.334 1.00 97.94 83 TRP A N 1
ATOM 653 C CA . TRP A 1 83 ? -9.488 7.479 12.922 1.00 97.94 83 TRP A CA 1
ATOM 654 C C . TRP A 1 83 ? -8.425 6.471 12.494 1.00 97.94 83 TRP A C 1
ATOM 656 O O . TRP A 1 83 ? -7.787 6.657 11.464 1.00 97.94 83 TRP A O 1
ATOM 666 N N . SER A 1 84 ? -8.301 5.353 13.213 1.00 97.19 84 SER A N 1
ATOM 667 C CA . SER A 1 84 ? -7.373 4.281 12.846 1.00 97.19 84 SER A CA 1
ATOM 668 C C . SER A 1 84 ? -7.705 3.651 11.488 1.00 97.19 84 SER A C 1
ATOM 670 O O . SER A 1 84 ? -6.791 3.343 10.726 1.00 97.19 84 SER A O 1
ATOM 672 N N . LYS A 1 85 ? -8.995 3.496 11.154 1.00 97.69 85 LYS A N 1
ATOM 673 C CA . LYS A 1 85 ? -9.420 3.007 9.830 1.00 97.69 85 LYS A CA 1
ATOM 674 C C . LYS A 1 85 ? -9.171 4.041 8.729 1.00 97.69 85 LYS A C 1
ATOM 676 O O . LYS A 1 85 ? -8.673 3.674 7.672 1.00 97.69 85 LYS A O 1
ATOM 681 N N . ILE A 1 86 ? -9.460 5.323 8.973 1.00 98.19 86 ILE A N 1
ATOM 682 C CA . ILE A 1 86 ? -9.158 6.408 8.018 1.00 98.19 86 ILE A CA 1
ATOM 683 C C . ILE A 1 86 ? -7.654 6.468 7.728 1.00 98.19 86 ILE A C 1
ATOM 685 O O . ILE A 1 86 ? -7.263 6.528 6.566 1.00 98.19 86 ILE A O 1
ATOM 689 N N . HIS A 1 87 ? -6.818 6.387 8.767 1.00 97.69 87 HIS A N 1
ATOM 690 C CA . HIS A 1 87 ? -5.365 6.378 8.619 1.00 97.69 87 HIS A CA 1
ATOM 691 C C . HIS A 1 87 ? -4.894 5.233 7.713 1.00 97.69 87 HIS A C 1
ATOM 693 O O . HIS A 1 87 ? -4.110 5.468 6.796 1.00 97.69 87 HIS A O 1
ATOM 699 N N . PHE A 1 88 ? -5.432 4.024 7.910 1.00 97.81 88 PHE A N 1
ATOM 700 C CA . PHE A 1 88 ? -5.170 2.898 7.013 1.00 97.81 88 PHE A CA 1
ATOM 701 C C . PHE A 1 88 ? -5.523 3.227 5.556 1.00 97.81 88 PHE A C 1
ATOM 703 O O . PHE A 1 88 ? -4.684 3.041 4.680 1.00 97.81 88 PHE A O 1
ATOM 710 N N . PHE A 1 89 ? -6.729 3.734 5.277 1.00 98.00 89 PHE A N 1
ATOM 711 C CA . PHE A 1 89 ? -7.153 3.996 3.897 1.00 98.00 89 PHE A CA 1
ATOM 712 C C . PHE A 1 89 ? -6.321 5.086 3.216 1.00 98.00 89 PHE A C 1
ATOM 714 O O . PHE A 1 89 ? -5.965 4.926 2.050 1.00 98.00 89 PHE A O 1
ATOM 721 N N . ILE A 1 90 ? -5.968 6.158 3.929 1.00 98.19 90 ILE A N 1
ATOM 722 C CA . ILE A 1 90 ? -5.095 7.212 3.394 1.00 98.19 90 ILE A CA 1
ATOM 723 C C . ILE A 1 90 ? -3.715 6.640 3.056 1.00 98.19 90 ILE A C 1
ATOM 725 O O . ILE A 1 90 ? -3.222 6.850 1.953 1.00 98.19 90 ILE A O 1
ATOM 729 N N . MET A 1 91 ? -3.110 5.870 3.964 1.00 96.31 91 MET A N 1
ATOM 730 C CA . MET A 1 91 ? -1.798 5.267 3.718 1.00 96.31 91 MET A CA 1
ATOM 731 C C . MET A 1 91 ? -1.838 4.241 2.588 1.00 96.31 91 MET A C 1
ATOM 733 O O . MET A 1 91 ? -0.990 4.271 1.702 1.00 96.31 91 MET A O 1
ATOM 737 N N . PHE A 1 92 ? -2.834 3.357 2.578 1.00 96.81 92 PHE A N 1
ATOM 738 C CA . PHE A 1 92 ? -2.982 2.344 1.536 1.00 96.81 92 PHE A CA 1
ATOM 739 C C . PHE A 1 92 ? -3.159 2.976 0.153 1.00 96.81 92 PHE A C 1
ATOM 741 O O . PHE A 1 92 ? -2.490 2.577 -0.798 1.00 96.81 92 PHE A O 1
ATOM 748 N N . THR A 1 93 ? -4.020 3.987 0.031 1.00 97.62 93 THR A N 1
ATOM 749 C CA . THR A 1 93 ? -4.224 4.688 -1.245 1.00 97.62 93 THR A CA 1
ATOM 750 C C . THR A 1 93 ? -2.996 5.500 -1.652 1.00 97.62 93 THR A C 1
ATOM 752 O O . THR A 1 93 ? -2.558 5.379 -2.792 1.00 97.62 93 THR A O 1
ATOM 755 N N . GLY A 1 94 ? -2.393 6.253 -0.727 1.00 96.94 94 GLY A N 1
ATOM 756 C CA . GLY A 1 94 ? -1.199 7.060 -0.984 1.00 96.94 94 GLY A CA 1
ATOM 757 C C . GLY A 1 94 ? -0.022 6.229 -1.489 1.00 96.94 94 GLY A C 1
ATOM 758 O O . GLY A 1 94 ? 0.560 6.553 -2.516 1.00 96.94 94 GLY A O 1
ATOM 759 N N . VAL A 1 95 ? 0.264 5.097 -0.841 1.00 95.69 95 VAL A N 1
ATOM 760 C CA . VAL A 1 95 ? 1.307 4.151 -1.272 1.00 95.69 95 VAL A CA 1
ATOM 761 C C . VAL A 1 95 ? 1.118 3.696 -2.707 1.00 95.69 95 VAL A C 1
ATOM 763 O O . VAL A 1 95 ? 2.055 3.757 -3.503 1.00 95.69 95 VAL A O 1
ATOM 766 N N . ASN A 1 96 ? -0.091 3.249 -3.049 1.00 95.50 96 ASN A N 1
ATOM 767 C CA . ASN A 1 96 ? -0.359 2.771 -4.397 1.00 95.50 96 ASN A CA 1
ATOM 768 C C . ASN A 1 96 ? -0.245 3.922 -5.406 1.00 95.50 96 ASN A C 1
ATOM 770 O O . ASN A 1 96 ? 0.402 3.757 -6.432 1.00 95.50 96 ASN A O 1
ATOM 774 N N . LEU A 1 97 ? -0.786 5.105 -5.104 1.00 97.12 97 LEU A N 1
ATOM 775 C CA . LEU A 1 97 ? -0.693 6.261 -6.001 1.00 97.12 97 LEU A CA 1
ATOM 776 C C . LEU A 1 97 ? 0.745 6.754 -6.210 1.00 97.12 97 LEU A C 1
ATOM 778 O O . LEU A 1 97 ? 1.056 7.241 -7.291 1.00 97.12 97 LEU A O 1
ATOM 782 N N . THR A 1 98 ? 1.626 6.619 -5.218 1.00 95.81 98 THR A N 1
ATOM 783 C CA . THR A 1 98 ? 3.031 7.027 -5.340 1.00 95.81 98 THR A CA 1
ATOM 784 C C . THR A 1 98 ? 3.877 5.984 -6.066 1.00 95.81 98 THR A C 1
ATOM 786 O O . THR A 1 98 ? 4.595 6.325 -7.003 1.00 95.81 98 THR A O 1
ATOM 789 N N . PHE A 1 99 ? 3.809 4.716 -5.658 1.00 96.19 99 PHE A N 1
ATOM 790 C CA . PHE A 1 99 ? 4.757 3.699 -6.126 1.00 96.19 99 PHE A CA 1
ATOM 791 C C . PHE A 1 99 ? 4.230 2.854 -7.284 1.00 96.19 99 PHE A C 1
ATOM 793 O O . PHE A 1 99 ? 5.021 2.294 -8.036 1.00 96.19 99 PHE A O 1
ATOM 800 N N . PHE A 1 100 ? 2.911 2.736 -7.476 1.00 96.25 100 PHE A N 1
ATOM 801 C CA . PHE A 1 100 ? 2.388 1.988 -8.623 1.00 96.25 100 PHE A CA 1
ATOM 802 C C . PHE A 1 100 ? 2.817 2.611 -9.962 1.00 96.25 100 PHE A C 1
ATOM 804 O O . PHE A 1 100 ? 3.349 1.867 -10.789 1.00 96.25 100 PHE A O 1
ATOM 811 N N . PRO A 1 101 ? 2.707 3.944 -10.176 1.00 97.31 101 PRO A N 1
ATOM 812 C CA . PRO A 1 101 ? 3.115 4.563 -11.436 1.00 97.31 101 PRO A CA 1
ATOM 813 C C . PRO A 1 101 ? 4.601 4.393 -11.769 1.00 97.31 101 PRO A C 1
ATOM 815 O O . PRO A 1 101 ? 4.965 4.366 -12.942 1.00 97.31 101 PRO A O 1
ATOM 818 N N . GLN A 1 102 ? 5.457 4.229 -10.755 1.00 97.31 102 GLN A N 1
ATOM 819 C CA . GLN A 1 102 ? 6.896 4.037 -10.946 1.00 97.31 102 GLN A CA 1
ATOM 820 C C . GLN A 1 102 ? 7.239 2.763 -11.727 1.00 97.31 102 GLN A C 1
ATOM 822 O O . GLN A 1 102 ? 8.239 2.757 -12.438 1.00 97.31 102 GLN A O 1
ATOM 827 N N . HIS A 1 103 ? 6.398 1.723 -11.689 1.00 96.31 103 HIS A N 1
ATOM 828 C CA . HIS A 1 103 ? 6.592 0.551 -12.549 1.00 96.31 103 HIS A CA 1
ATOM 829 C C . HIS A 1 103 ? 6.510 0.922 -14.034 1.00 96.31 103 HIS A C 1
ATOM 831 O O . HIS A 1 103 ? 7.319 0.452 -14.826 1.00 96.31 103 HIS A O 1
ATOM 837 N N . PHE A 1 104 ? 5.568 1.787 -14.420 1.00 96.06 104 PHE A N 1
ATOM 838 C CA . PHE A 1 104 ? 5.455 2.242 -15.808 1.00 96.06 104 PHE A CA 1
ATOM 839 C C . PHE A 1 104 ? 6.593 3.180 -16.190 1.00 96.06 104 PHE A C 1
ATOM 841 O O . PHE A 1 104 ? 7.098 3.076 -17.302 1.00 96.06 104 PHE A O 1
ATOM 848 N N . LEU A 1 105 ? 7.022 4.046 -15.264 1.00 95.25 105 LEU A N 1
ATOM 849 C CA . LEU A 1 105 ? 8.194 4.894 -15.481 1.00 95.25 105 LEU A CA 1
ATOM 850 C C . LEU A 1 105 ? 9.437 4.037 -15.737 1.00 95.25 105 LEU A C 1
ATOM 852 O O . LEU A 1 105 ? 10.091 4.231 -16.749 1.00 95.25 105 LEU A O 1
ATOM 856 N N . GLY A 1 106 ? 9.696 3.019 -14.913 1.00 93.94 106 GLY A N 1
ATOM 857 C CA . GLY A 1 106 ? 10.851 2.141 -15.115 1.00 93.94 106 GLY A CA 1
ATOM 858 C C . GLY A 1 106 ? 10.778 1.278 -16.378 1.00 93.94 106 GLY A C 1
ATOM 859 O O . GLY A 1 106 ? 11.808 0.951 -16.950 1.00 93.94 106 GLY A O 1
ATOM 860 N N . LEU A 1 107 ? 9.575 0.944 -16.859 1.00 92.94 107 LEU A N 1
ATOM 861 C CA . LEU A 1 107 ? 9.404 0.288 -18.163 1.00 92.94 107 LEU A CA 1
ATOM 862 C C . LEU A 1 107 ? 9.653 1.232 -19.349 1.00 92.94 107 LEU A C 1
ATOM 864 O O . LEU A 1 107 ? 9.875 0.752 -20.459 1.00 92.94 107 LEU A O 1
ATOM 868 N N . SER A 1 108 ? 9.588 2.550 -19.140 1.00 93.12 108 SER A N 1
ATOM 869 C CA . SER A 1 108 ? 9.853 3.552 -20.180 1.00 93.12 108 SER A CA 1
ATOM 870 C C . SER A 1 108 ? 11.325 3.971 -20.291 1.00 93.12 108 SER A C 1
ATOM 872 O O . SER A 1 108 ? 11.663 4.660 -21.255 1.00 93.12 108 SER A O 1
ATOM 874 N N . GLY A 1 109 ? 12.177 3.525 -19.358 1.00 80.00 109 GLY A N 1
ATOM 875 C CA . GLY A 1 109 ? 13.587 3.915 -19.220 1.00 80.00 109 GLY A CA 1
ATOM 876 C C . GLY A 1 109 ? 13.794 4.962 -18.136 1.00 80.00 109 GLY A C 1
ATOM 877 O O . GLY A 1 109 ? 14.682 5.816 -18.338 1.00 80.00 109 GLY A O 1
#

Sequence (109 aa):
IHGSRIKYEASMLWTLGFIFLFTVGGLTGIMLANSSLDIMLHDTYYVVAHFHYVLSMGAVFALMAAFTHWFPLMTGLTLHSRWSKIHFFIMFTGVNLTFFPQHFLGLSG

Radius of gyration: 16.63 Å; Cα contacts (8 Å, |Δi|>4): 107; chains: 1; bounding box: 36×28×49 Å

Organism: NCBI:txid715971

Secondary structure (DSSP, 8-state):
--SS-----HHHHHHHHHHHHHHHHHHHHHHHT-HHHHHHHTTSHHHHHHHIIIIIHHHHHHHHHHHHHHHHHHHS----HHHHHHHHHHHHHHHHHHHHHHHHHHHH-

Foldseek 3Di:
DPPDDDDPFLLVLLVVLLVVLQVVLVVLVVQCVDPVSVVLLPPALSVVLSCCSNPVSNVVSNVLSVCQVCVCVVPVDHDDRVVSNVVSVCVSVVSCVPRVVSNVRSVVD

Mean predicted aligned error: 3.66 Å

Nearest PDB structures (foldseek):
  8ugh-assembly1_4A  TM=9.878E-01  e=4.217E-10  Sus scrofa
  7vuw-assembly2_N  TM=9.855E-01  e=5.782E-10  Bos taurus
  3hb3-assembly1_A  TM=9.925E-01  e=3.885E-08  Paracoccus denitrificans
  3fye-assembly1_A  TM=1.000E+00  e=6.237E-08  Cereibacter sphaeroides
  8gzu-assembly1_26  TM=9.590E-01  e=2.255E-05  Tetrahymena thermophila SB210

pLDDT: mean 94.05, std 5.91, range [63.56, 98.19]

Solvent-accessible surface area (backbone atoms only — not comparable to full-atom values): 5806 Å² total; per-residue (Å²): 119,82,98,50,92,81,70,91,43,51,29,51,50,28,47,53,48,23,55,52,41,31,49,57,16,47,55,50,45,59,52,55,70,35,71,78,51,26,75,74,33,59,99,23,40,33,52,54,25,27,48,40,28,39,54,58,47,22,52,51,27,50,49,50,17,51,45,64,60,44,42,41,75,78,67,75,48,80,81,60,66,69,59,51,42,49,52,48,52,52,51,57,50,49,51,47,69,63,40,54,59,27,41,59,50,11,72,75,101

InterPro domains:
  IPR000883 Cytochrome c oxidase subunit I [PF00115] (3-109)
  IPR000883 Cytochrome c oxidase subunit I [PR01165] (14-32)
  IPR000883 Cytochrome c oxidase subunit I [PR01165] (42-61)
  IPR000883 Cytochrome c oxidase subunit I [PR01165] (92-109)
  IPR000883 Cytochrome c oxidase subunit I [PTHR10422] (4-109)
  IPR023616 Cytochrome c oxidase-like, subunit I domain [PS50855] (1-109)
  IPR036927 Cytochrome c oxidase-like, subunit I superfamily [G3DSA:1.20.210.10] (1-109)
  IPR036927 Cytochrome c ox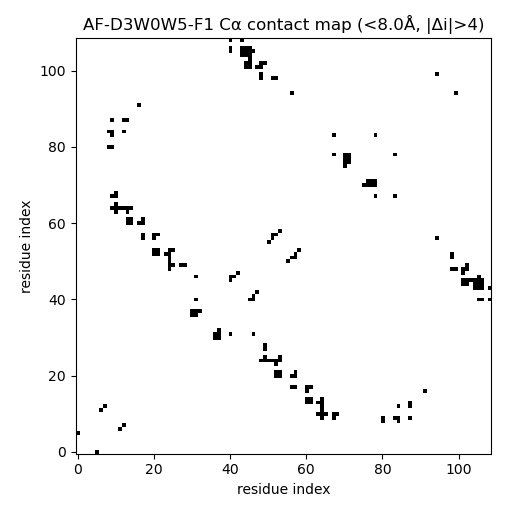idase-like, subunit I superfamily [SSF81442] (2-109)